Protein AF-A0A7T5RS80-F1 (afdb_monomer_lite)

Structure (mmCIF, N/CA/C/O backbone):
data_AF-A0A7T5RS80-F1
#
_entry.id   AF-A0A7T5RS80-F1
#
loop_
_atom_site.group_PDB
_atom_site.id
_atom_site.type_symbol
_atom_site.label_atom_id
_atom_site.label_alt_id
_atom_site.label_comp_id
_atom_site.label_asym_id
_atom_site.label_entity_id
_atom_site.label_seq_id
_atom_site.pdbx_PDB_ins_code
_atom_site.Cartn_x
_atom_site.Cartn_y
_atom_site.Cartn_z
_atom_site.occupancy
_atom_site.B_iso_or_equiv
_atom_site.auth_seq_id
_atom_site.auth_comp_id
_atom_site.auth_asym_id
_atom_site.auth_atom_id
_atom_site.pdbx_PDB_model_num
ATOM 1 N N . MET A 1 1 ? 8.534 13.489 -14.301 1.00 55.97 1 MET A N 1
ATOM 2 C CA . MET A 1 1 ? 8.257 12.143 -13.742 1.00 55.97 1 MET A CA 1
ATOM 3 C C . MET A 1 1 ? 8.209 12.118 -12.209 1.00 55.97 1 MET A C 1
ATOM 5 O O . MET A 1 1 ? 7.298 11.513 -11.671 1.00 55.97 1 MET A O 1
ATOM 9 N N . LYS A 1 2 ? 9.095 12.814 -11.473 1.00 59.19 2 LYS A N 1
ATOM 10 C CA . LYS A 1 2 ? 8.993 12.908 -9.994 1.00 59.19 2 LYS A CA 1
ATOM 11 C C . LYS A 1 2 ? 7.716 13.607 -9.493 1.00 59.19 2 LYS A C 1
ATOM 13 O O . LYS A 1 2 ? 7.123 13.170 -8.513 1.00 59.19 2 LYS A O 1
ATOM 18 N N . ALA A 1 3 ? 7.264 14.649 -10.198 1.00 66.50 3 ALA A N 1
ATOM 19 C CA . ALA A 1 3 ? 6.057 15.393 -9.829 1.00 66.50 3 ALA A CA 1
ATOM 20 C C . ALA A 1 3 ? 4.774 14.545 -9.914 1.00 66.50 3 ALA A C 1
ATOM 22 O O . ALA A 1 3 ? 3.936 14.627 -9.025 1.00 66.50 3 ALA A O 1
ATOM 23 N N . THR A 1 4 ? 4.637 13.683 -10.930 1.00 76.75 4 THR A N 1
ATOM 24 C CA . THR A 1 4 ? 3.456 12.819 -11.086 1.00 76.75 4 THR A CA 1
ATOM 25 C C . THR A 1 4 ? 3.332 11.817 -9.943 1.00 76.75 4 THR A C 1
ATOM 27 O O . THR A 1 4 ? 2.242 11.664 -9.402 1.00 76.75 4 THR A O 1
ATOM 30 N N . TRP A 1 5 ? 4.441 11.204 -9.509 1.00 79.56 5 TRP A N 1
ATOM 31 C CA . TRP A 1 5 ? 4.438 10.308 -8.347 1.00 79.56 5 TRP A CA 1
ATOM 32 C C . TRP A 1 5 ? 4.002 11.025 -7.062 1.00 79.56 5 TRP A C 1
ATOM 34 O O . TRP A 1 5 ? 3.134 10.524 -6.348 1.00 79.56 5 TRP A O 1
ATOM 44 N N . GLY A 1 6 ? 4.556 12.215 -6.803 1.00 81.94 6 GLY A N 1
ATOM 45 C CA . GLY A 1 6 ? 4.227 13.004 -5.614 1.00 81.94 6 GLY A CA 1
ATOM 46 C C . GLY A 1 6 ? 2.763 13.447 -5.568 1.00 81.94 6 GLY A C 1
ATOM 47 O O . GLY A 1 6 ? 2.147 13.399 -4.508 1.00 81.94 6 GLY A O 1
ATOM 48 N N . VAL A 1 7 ? 2.180 13.809 -6.716 1.00 86.94 7 VAL A N 1
ATOM 49 C CA . VAL A 1 7 ? 0.764 14.203 -6.804 1.00 86.94 7 VAL A CA 1
ATOM 50 C C . VAL A 1 7 ? -0.157 13.041 -6.438 1.00 86.94 7 VAL A C 1
ATOM 52 O O . VAL A 1 7 ? -1.058 13.220 -5.623 1.00 86.94 7 VAL A O 1
ATOM 55 N N . GLY A 1 8 ? 0.070 11.842 -6.980 1.00 85.94 8 GLY A N 1
ATOM 56 C CA . GLY A 1 8 ? -0.782 10.698 -6.645 1.00 85.94 8 GLY A CA 1
ATOM 57 C C . GLY A 1 8 ? -0.625 10.235 -5.193 1.00 85.94 8 GLY A C 1
ATOM 58 O O . GLY A 1 8 ? -1.616 9.866 -4.564 1.00 85.94 8 GLY A O 1
ATOM 59 N N . ALA A 1 9 ? 0.574 10.351 -4.610 1.00 88.00 9 ALA A N 1
ATOM 60 C CA . ALA A 1 9 ? 0.780 10.096 -3.184 1.00 88.00 9 ALA A CA 1
ATOM 61 C C . ALA A 1 9 ? 0.036 11.120 -2.310 1.00 88.00 9 ALA A C 1
ATOM 63 O O . ALA A 1 9 ? -0.641 10.740 -1.357 1.00 88.00 9 ALA A O 1
ATOM 64 N N . ALA A 1 10 ? 0.090 12.406 -2.671 1.00 90.06 10 ALA A N 1
ATOM 65 C CA . ALA A 1 10 ? -0.652 13.453 -1.976 1.00 90.06 10 ALA A CA 1
ATOM 66 C C . ALA A 1 10 ? -2.168 13.216 -2.052 1.00 90.06 10 ALA A C 1
ATOM 68 O O . ALA A 1 10 ? -2.840 13.268 -1.027 1.00 90.06 10 ALA A O 1
ATOM 69 N N . LEU A 1 11 ? -2.707 12.877 -3.228 1.00 90.75 11 LEU A N 1
ATOM 70 C CA . LEU A 1 11 ? -4.129 12.548 -3.387 1.00 90.75 11 LEU A CA 1
ATOM 71 C C . LEU A 1 11 ? -4.538 11.319 -2.566 1.00 90.75 11 LEU A C 1
ATOM 73 O O . LEU A 1 11 ? -5.593 11.334 -1.935 1.00 90.75 11 LEU A O 1
ATOM 77 N N . SER A 1 12 ? -3.680 10.297 -2.512 1.00 91.62 12 SER A N 1
ATOM 78 C CA . SER A 1 12 ? -3.909 9.082 -1.716 1.00 91.62 12 SER A CA 1
ATOM 79 C C . SER A 1 12 ? -4.037 9.364 -0.215 1.00 91.62 12 SER A C 1
ATOM 81 O O . SER A 1 12 ? -4.683 8.600 0.494 1.00 91.62 12 SER A O 1
ATOM 83 N N . ILE A 1 13 ? -3.451 10.464 0.267 1.00 91.81 13 ILE A N 1
ATOM 84 C CA . ILE A 1 13 ? -3.542 10.905 1.665 1.00 91.81 13 ILE A CA 1
ATOM 85 C C . ILE A 1 13 ? -4.707 11.883 1.854 1.00 91.81 13 ILE A C 1
ATOM 87 O O . ILE A 1 13 ? -5.499 11.738 2.782 1.00 91.81 13 ILE A O 1
ATOM 91 N N . LEU A 1 14 ? -4.829 12.878 0.974 1.00 92.81 14 LEU A N 1
ATOM 92 C CA . LEU A 1 14 ? -5.800 13.962 1.119 1.00 92.81 14 LEU A CA 1
ATOM 93 C C . LEU A 1 14 ? -7.247 13.478 0.993 1.00 92.81 14 LEU A C 1
ATOM 95 O O . LEU A 1 14 ? -8.103 13.978 1.718 1.00 92.81 14 LEU A O 1
ATOM 99 N N . ILE A 1 15 ? -7.527 12.505 0.119 1.00 92.19 15 ILE A N 1
ATOM 100 C CA . ILE A 1 15 ? -8.890 11.988 -0.079 1.00 92.19 15 ILE A CA 1
ATOM 101 C C . ILE A 1 15 ? -9.423 11.323 1.206 1.00 92.19 15 ILE A C 1
ATOM 103 O O . ILE A 1 15 ? -10.464 11.762 1.697 1.00 92.19 15 ILE A O 1
ATOM 107 N N . PRO A 1 16 ? -8.736 10.333 1.815 1.00 91.38 16 PRO A N 1
ATOM 108 C CA . PRO A 1 16 ? -9.192 9.749 3.077 1.00 91.38 16 PRO A CA 1
ATOM 109 C C . PRO A 1 16 ? -9.259 10.752 4.229 1.00 91.38 16 PRO A C 1
ATOM 111 O O . PRO A 1 16 ? -10.188 10.697 5.031 1.00 91.38 16 PRO A O 1
ATOM 114 N N . VAL A 1 17 ? -8.305 11.688 4.307 1.00 89.06 17 VAL A N 1
ATOM 115 C CA . VAL A 1 17 ? -8.317 12.737 5.337 1.00 89.06 17 VAL A CA 1
ATOM 116 C C . VAL A 1 17 ? -9.559 13.614 5.195 1.00 89.06 17 VAL A C 1
ATOM 118 O O . VAL A 1 17 ? -10.238 13.862 6.187 1.00 89.06 17 VAL A O 1
ATOM 121 N N . ALA A 1 18 ? -9.908 14.031 3.976 1.00 91.44 18 ALA A N 1
ATOM 122 C CA . ALA A 1 18 ? -11.123 14.800 3.728 1.00 91.44 18 ALA A CA 1
ATOM 123 C C . ALA A 1 18 ? -12.382 14.018 4.137 1.00 91.44 18 ALA A C 1
ATOM 125 O O . ALA A 1 18 ? -13.232 14.564 4.836 1.00 91.44 18 ALA A O 1
ATOM 126 N N . LEU A 1 19 ? -12.483 12.733 3.777 1.00 91.12 19 LEU A N 1
ATOM 127 C CA . LEU A 1 19 ? -13.608 11.878 4.182 1.00 91.12 19 LEU A CA 1
ATOM 128 C C . LEU A 1 19 ? -13.733 11.759 5.708 1.00 91.12 19 LEU A C 1
ATOM 130 O O . LEU A 1 19 ? -14.848 11.778 6.233 1.00 91.12 19 LEU A O 1
ATOM 134 N N . SER A 1 20 ? -12.606 11.694 6.419 1.00 90.50 20 SER A N 1
ATOM 135 C CA . SER A 1 20 ? -12.591 11.689 7.883 1.00 90.50 20 SER A CA 1
ATOM 136 C C . SER A 1 20 ? -13.069 13.018 8.474 1.00 90.50 20 SER A C 1
ATOM 138 O O . SER A 1 20 ? -13.870 13.024 9.407 1.00 90.50 20 SER A O 1
ATOM 140 N N . LEU A 1 21 ? -12.652 14.151 7.897 1.00 91.56 21 LEU A N 1
ATOM 141 C CA . LEU A 1 21 ? -13.084 15.486 8.332 1.00 91.56 21 LEU A CA 1
ATOM 142 C C . LEU A 1 21 ? -14.590 15.712 8.142 1.00 91.56 21 LEU A C 1
ATOM 144 O O . LEU A 1 21 ? -15.213 16.377 8.965 1.00 91.56 21 LEU A O 1
ATOM 148 N N . PHE A 1 22 ? -15.185 15.128 7.100 1.00 93.62 22 PHE A N 1
ATOM 149 C CA . PHE A 1 22 ? -16.635 15.146 6.881 1.00 93.62 22 PHE A CA 1
ATOM 150 C C . PHE A 1 22 ? -17.400 14.102 7.708 1.00 93.62 22 PHE A C 1
ATOM 152 O O . PHE A 1 22 ? -18.605 13.954 7.521 1.00 93.62 22 PHE A O 1
ATOM 159 N N . GLN A 1 23 ? -16.722 13.370 8.598 1.00 87.50 23 GLN A N 1
ATOM 160 C CA . GLN A 1 23 ? -17.291 12.275 9.392 1.00 87.50 23 GLN A CA 1
ATOM 161 C C . GLN A 1 23 ? -17.977 11.184 8.553 1.00 87.50 23 GLN A C 1
ATOM 163 O O . GLN A 1 23 ? -18.839 10.460 9.039 1.00 87.50 23 GLN A O 1
ATOM 168 N N . VAL A 1 24 ? -17.570 11.040 7.288 1.00 91.44 24 VAL A N 1
ATOM 169 C CA . VAL A 1 24 ? -18.014 9.942 6.418 1.00 91.44 24 VAL A CA 1
ATOM 170 C C . VAL A 1 24 ? -17.314 8.643 6.817 1.00 91.44 24 VAL A C 1
ATOM 172 O O . VAL A 1 24 ? 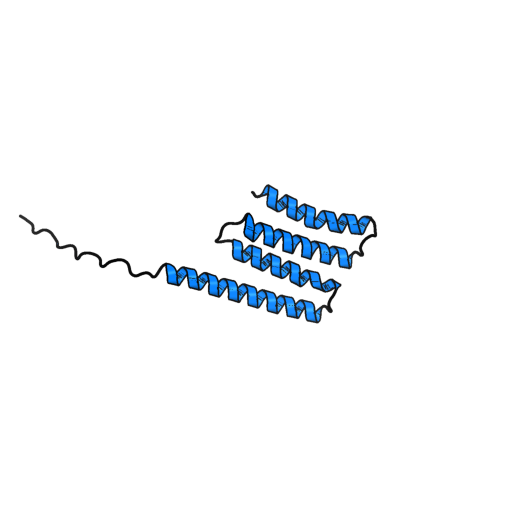-17.863 7.560 6.628 1.00 91.44 24 VAL A O 1
ATOM 175 N N . LEU A 1 25 ? -16.093 8.750 7.351 1.00 87.88 25 LEU A N 1
ATOM 176 C CA . LEU A 1 25 ? -15.242 7.610 7.654 1.00 87.88 25 LEU A CA 1
ATOM 177 C C . LEU A 1 25 ? -14.523 7.779 8.996 1.00 87.88 25 LEU A C 1
ATOM 179 O O . LEU A 1 25 ? -13.918 8.819 9.268 1.00 87.88 25 LEU A O 1
ATOM 183 N N . ASP A 1 26 ? -14.534 6.725 9.812 1.00 90.44 26 ASP A N 1
ATOM 184 C CA . ASP A 1 26 ? -13.802 6.714 11.078 1.00 90.44 26 ASP A CA 1
ATOM 185 C C . ASP A 1 26 ? -12.287 6.876 10.861 1.00 90.44 26 ASP A C 1
ATOM 187 O O . ASP A 1 26 ? -11.755 6.475 9.814 1.00 90.44 26 ASP A O 1
ATOM 191 N N . PRO A 1 27 ? -11.542 7.381 11.863 1.00 86.56 27 PRO A N 1
ATOM 192 C CA . PRO A 1 27 ? -10.095 7.558 11.757 1.00 86.56 27 PRO A CA 1
ATOM 193 C C . PRO A 1 27 ? -9.353 6.265 11.391 1.00 86.56 27 PRO A C 1
ATOM 195 O O . PRO A 1 27 ? -8.477 6.273 10.531 1.00 86.56 27 PRO A O 1
ATOM 198 N N . VAL A 1 28 ? -9.742 5.131 11.985 1.00 88.50 28 VAL A N 1
ATOM 199 C CA . VAL A 1 28 ? -9.120 3.815 11.739 1.00 88.50 28 VAL A CA 1
ATOM 200 C C . VAL A 1 28 ? -9.269 3.388 10.276 1.00 88.50 28 VAL A C 1
ATOM 202 O O . VAL A 1 28 ? -8.286 3.037 9.620 1.00 88.50 28 VAL A O 1
ATOM 205 N N . HIS A 1 29 ? -10.486 3.480 9.741 1.00 89.69 29 HIS A N 1
ATOM 206 C CA . HIS A 1 29 ? -10.784 3.169 8.344 1.00 89.69 29 HIS A CA 1
ATOM 207 C C . HIS A 1 29 ? -10.115 4.159 7.383 1.00 89.69 29 HIS A C 1
ATOM 209 O O . HIS A 1 29 ? -9.701 3.774 6.293 1.00 89.69 29 HIS A O 1
ATOM 215 N N . SER A 1 30 ? -9.926 5.410 7.806 1.00 90.25 30 SER A N 1
ATOM 216 C CA . SER A 1 30 ? -9.191 6.416 7.036 1.00 90.25 30 SER A CA 1
ATOM 217 C C . SER A 1 30 ? -7.712 6.059 6.909 1.00 90.25 30 SER A C 1
ATOM 219 O O . SER A 1 30 ? -7.181 6.088 5.803 1.00 90.25 30 SER A O 1
ATOM 221 N N . PHE A 1 31 ? -7.049 5.631 7.989 1.00 89.94 31 PHE A N 1
ATOM 222 C CA . PHE A 1 31 ? -5.664 5.142 7.921 1.00 89.94 31 PHE A CA 1
ATOM 223 C C . PHE A 1 31 ? -5.521 3.907 7.025 1.00 89.94 31 PHE A C 1
ATOM 225 O O . PHE A 1 31 ? -4.584 3.828 6.229 1.00 89.94 31 PHE A O 1
ATOM 232 N N . SER A 1 32 ? -6.464 2.968 7.115 1.00 92.38 32 SER A N 1
ATOM 233 C CA . SER A 1 32 ? -6.538 1.824 6.200 1.00 92.38 32 SER A CA 1
ATOM 234 C C . SER A 1 32 ? -6.662 2.282 4.745 1.00 92.38 32 SER A C 1
ATOM 236 O O . SER A 1 32 ? -5.863 1.876 3.901 1.00 92.38 32 SER A O 1
ATOM 238 N N . LEU A 1 33 ? -7.578 3.206 4.453 1.00 90.81 33 LEU A N 1
ATOM 239 C CA . LEU A 1 33 ? -7.788 3.715 3.103 1.00 90.81 33 LEU A CA 1
ATOM 240 C C . LEU A 1 33 ? -6.560 4.466 2.559 1.00 90.81 33 LEU A C 1
ATOM 242 O O . LEU A 1 33 ? -6.233 4.305 1.386 1.00 90.81 33 LEU A O 1
ATOM 246 N N . ILE A 1 34 ? -5.836 5.219 3.397 1.00 93.38 34 ILE A N 1
ATOM 247 C CA . ILE A 1 34 ? -4.564 5.865 3.022 1.00 93.38 34 ILE A CA 1
ATOM 248 C C . ILE A 1 34 ? -3.544 4.817 2.579 1.00 93.38 34 ILE A C 1
ATOM 250 O O . ILE A 1 34 ? -2.939 4.958 1.517 1.00 93.38 34 ILE A O 1
ATOM 254 N N . LEU A 1 35 ? -3.358 3.759 3.372 1.00 92.69 35 LEU A N 1
ATOM 255 C CA . LEU A 1 35 ? -2.414 2.684 3.059 1.00 92.69 35 LEU A CA 1
ATOM 256 C C . LEU A 1 35 ? -2.804 1.942 1.781 1.00 92.69 35 LEU A C 1
ATOM 258 O O . LEU A 1 35 ? -1.938 1.655 0.956 1.00 92.69 35 LEU A O 1
ATOM 262 N N . LEU A 1 36 ? -4.098 1.687 1.588 1.00 92.50 36 LEU A N 1
ATOM 263 C CA . LEU A 1 36 ? -4.613 1.049 0.383 1.00 92.50 36 LEU A CA 1
ATOM 264 C C . LEU A 1 36 ? -4.345 1.913 -0.855 1.00 92.50 36 LEU A C 1
ATOM 266 O O . LEU A 1 36 ? -3.762 1.429 -1.822 1.00 92.50 36 LEU A O 1
ATOM 270 N N . LEU A 1 37 ? -4.729 3.192 -0.823 1.00 93.69 37 LEU A N 1
ATOM 271 C CA . LEU A 1 37 ? -4.553 4.108 -1.951 1.00 93.69 37 LEU A CA 1
ATOM 272 C C . LEU A 1 37 ? -3.074 4.357 -2.256 1.00 93.69 37 LEU A C 1
ATOM 274 O O . LEU A 1 37 ? -2.687 4.326 -3.422 1.00 93.69 37 LEU A O 1
ATOM 278 N N . LEU A 1 38 ? -2.229 4.512 -1.231 1.00 92.56 38 LEU A N 1
ATOM 279 C CA . LEU A 1 38 ? -0.778 4.588 -1.408 1.00 92.56 38 LEU A CA 1
ATOM 280 C C . LEU A 1 38 ? -0.222 3.300 -2.017 1.00 92.56 38 LEU A C 1
ATOM 282 O O . LEU A 1 38 ? 0.621 3.371 -2.912 1.00 92.56 38 LEU A O 1
ATOM 286 N N . GLY A 1 39 ? -0.694 2.135 -1.575 1.00 90.88 39 GLY A N 1
ATOM 287 C CA . GLY A 1 39 ? -0.315 0.842 -2.137 1.00 90.88 39 GLY A CA 1
ATOM 288 C C . GLY A 1 39 ? -0.674 0.730 -3.616 1.00 90.88 39 GLY A C 1
ATOM 289 O O . GLY A 1 39 ? 0.199 0.453 -4.440 1.00 90.88 39 GLY A O 1
ATOM 290 N N . LEU A 1 40 ? -1.921 1.044 -3.978 1.00 92.81 40 LEU A N 1
ATOM 291 C CA . LEU A 1 40 ? -2.379 1.073 -5.370 1.00 92.81 40 LEU A CA 1
ATOM 292 C C . LEU A 1 40 ? -1.610 2.090 -6.215 1.00 92.81 40 LEU A C 1
ATOM 294 O O . LEU A 1 40 ? -1.201 1.776 -7.330 1.00 92.81 40 LEU A O 1
ATOM 298 N N . TRP A 1 41 ? -1.379 3.297 -5.703 1.00 93.50 41 TRP A N 1
ATOM 299 C CA . TRP A 1 41 ? -0.616 4.301 -6.434 1.00 93.50 41 TRP A CA 1
ATOM 300 C C . TRP A 1 41 ? 0.831 3.857 -6.656 1.00 93.50 41 TRP A C 1
ATOM 302 O O . TRP A 1 41 ? 1.368 4.020 -7.750 1.00 93.50 41 TRP A O 1
ATOM 312 N N . THR A 1 42 ? 1.449 3.232 -5.653 1.00 90.06 42 THR A N 1
ATOM 313 C CA . THR A 1 42 ? 2.805 2.678 -5.758 1.00 90.06 42 THR A CA 1
ATOM 314 C C . THR A 1 42 ? 2.858 1.541 -6.780 1.00 90.06 42 THR A C 1
ATOM 316 O O . THR A 1 42 ? 3.796 1.494 -7.573 1.00 90.06 42 THR A O 1
ATOM 319 N N . LEU A 1 43 ? 1.833 0.681 -6.835 1.00 90.00 43 LEU A N 1
ATOM 320 C CA . LEU A 1 43 ? 1.687 -0.346 -7.871 1.00 90.00 43 LEU A CA 1
ATOM 321 C C . LEU A 1 43 ? 1.623 0.269 -9.271 1.00 90.00 43 LEU A C 1
ATOM 323 O O . LEU A 1 43 ? 2.406 -0.099 -10.146 1.00 90.00 43 LEU A O 1
ATOM 327 N N . VAL A 1 44 ? 0.715 1.225 -9.482 1.00 89.06 44 VAL A N 1
ATOM 328 C CA . VAL A 1 44 ? 0.541 1.895 -10.778 1.00 89.06 44 VAL A CA 1
ATOM 329 C C . VAL A 1 44 ? 1.821 2.622 -11.178 1.00 89.06 44 VAL A C 1
ATOM 331 O O . VAL A 1 44 ? 2.261 2.503 -12.318 1.00 89.06 44 VAL A O 1
ATOM 334 N N . ALA A 1 45 ? 2.470 3.319 -10.247 1.00 86.38 45 ALA A N 1
ATOM 335 C CA . ALA A 1 45 ? 3.729 3.998 -10.511 1.00 86.38 45 ALA A CA 1
ATOM 336 C C . ALA A 1 45 ? 4.863 3.020 -10.844 1.00 86.38 45 ALA A C 1
ATOM 338 O O . ALA A 1 45 ? 5.594 3.248 -11.805 1.00 86.38 45 ALA A O 1
ATOM 339 N N . GLY A 1 46 ? 4.989 1.922 -10.096 1.00 84.94 46 GLY A N 1
ATOM 340 C CA . GLY A 1 46 ? 5.974 0.876 -10.359 1.00 84.94 46 GLY A CA 1
ATOM 341 C C . GLY A 1 46 ? 5.785 0.243 -11.737 1.00 84.94 46 GLY A C 1
ATOM 342 O O . GLY A 1 46 ? 6.752 0.036 -12.463 1.00 84.94 46 GLY A O 1
ATOM 343 N N . LEU A 1 47 ? 4.537 -0.009 -12.137 1.00 85.38 47 LEU A N 1
ATOM 344 C CA . LEU A 1 47 ? 4.224 -0.607 -13.432 1.00 85.38 47 LEU A CA 1
ATOM 345 C C . LEU A 1 47 ? 4.349 0.382 -14.595 1.00 85.38 47 LEU A C 1
ATOM 347 O O . LEU A 1 47 ? 4.859 0.006 -15.643 1.00 85.38 47 LEU A O 1
ATOM 351 N N . VAL A 1 48 ? 3.884 1.619 -14.457 1.00 85.31 48 VAL A N 1
ATOM 352 C CA . VAL A 1 48 ? 3.710 2.527 -15.606 1.00 85.31 48 VAL A CA 1
ATOM 353 C C . VAL A 1 48 ? 4.837 3.551 -15.726 1.00 85.31 48 VAL A C 1
ATOM 355 O O . VAL A 1 48 ? 5.153 3.979 -16.832 1.00 85.31 48 VAL A O 1
ATOM 358 N N . ILE A 1 49 ? 5.432 3.969 -14.607 1.00 81.94 49 ILE A N 1
ATOM 359 C CA . ILE A 1 49 ? 6.327 5.135 -14.554 1.00 81.94 49 ILE A CA 1
ATOM 360 C C . ILE A 1 49 ? 7.786 4.723 -14.333 1.00 81.94 49 ILE A C 1
ATOM 362 O O . ILE A 1 49 ? 8.684 5.379 -14.858 1.00 81.94 49 ILE A O 1
ATOM 366 N N . MET A 1 50 ? 8.032 3.681 -13.537 1.00 80.00 50 MET A N 1
ATOM 367 C CA . MET A 1 50 ? 9.384 3.297 -13.125 1.00 80.00 50 MET A CA 1
ATOM 368 C C . MET A 1 50 ? 10.093 2.407 -14.151 1.00 80.00 50 MET A C 1
ATOM 370 O O . MET A 1 50 ? 9.468 1.641 -14.888 1.00 80.00 50 MET A O 1
ATOM 374 N N . ASN A 1 51 ? 11.424 2.500 -14.162 1.00 79.12 51 ASN A N 1
ATOM 375 C CA . ASN A 1 51 ? 12.287 1.663 -14.991 1.00 79.12 51 ASN A CA 1
ATOM 376 C C . ASN A 1 51 ? 12.203 0.189 -14.571 1.00 79.12 51 ASN A C 1
ATOM 378 O O . ASN A 1 51 ? 11.878 -0.132 -13.427 1.00 79.12 51 ASN A O 1
ATOM 382 N N . ALA A 1 52 ? 12.541 -0.715 -15.494 1.00 75.75 52 ALA A N 1
ATOM 383 C CA . ALA A 1 52 ? 12.455 -2.159 -15.274 1.00 75.75 52 ALA A CA 1
ATOM 384 C C . ALA A 1 52 ? 13.277 -2.652 -14.066 1.00 75.75 52 ALA A C 1
ATOM 386 O O . ALA A 1 52 ? 12.872 -3.615 -13.421 1.00 75.75 52 ALA A O 1
ATOM 387 N N . GLU A 1 53 ? 14.383 -1.974 -13.744 1.00 76.62 53 GLU A N 1
ATOM 388 C CA . GLU A 1 53 ? 15.254 -2.305 -12.608 1.00 76.62 53 GLU A CA 1
ATOM 389 C C . GLU A 1 53 ? 14.568 -2.065 -11.253 1.00 76.62 53 GLU A C 1
ATOM 391 O O . GLU A 1 53 ? 14.660 -2.903 -10.358 1.00 76.62 53 GLU A O 1
ATOM 396 N N . ASP A 1 54 ? 13.795 -0.981 -11.127 1.00 79.25 54 ASP A N 1
ATOM 397 C CA . ASP A 1 54 ? 13.127 -0.606 -9.874 1.00 79.25 54 ASP A CA 1
ATOM 398 C C . ASP A 1 54 ? 11.670 -1.092 -9.799 1.00 79.25 54 ASP A C 1
ATOM 400 O O . ASP A 1 54 ? 11.064 -1.128 -8.723 1.00 79.25 54 ASP A O 1
ATOM 404 N N . ARG A 1 55 ? 11.079 -1.476 -10.938 1.00 82.44 55 ARG A N 1
ATOM 405 C CA . ARG A 1 55 ? 9.669 -1.878 -11.059 1.00 82.44 55 ARG A CA 1
ATOM 406 C C . ARG A 1 55 ? 9.281 -2.926 -10.020 1.00 82.44 55 ARG A C 1
AT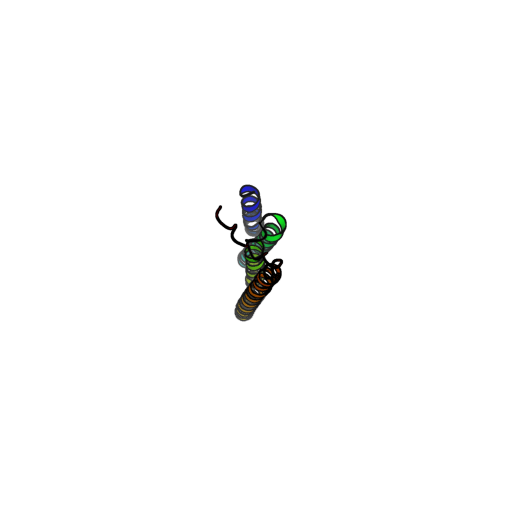OM 408 O O . ARG A 1 55 ? 8.264 -2.754 -9.354 1.00 82.44 55 ARG A O 1
ATOM 415 N N . ASN A 1 56 ? 10.074 -3.984 -9.850 1.00 83.88 56 ASN A N 1
ATOM 416 C CA . ASN A 1 56 ? 9.720 -5.060 -8.920 1.00 83.88 56 ASN A CA 1
ATOM 417 C C . ASN A 1 56 ? 9.736 -4.606 -7.456 1.00 83.88 56 ASN A C 1
ATOM 419 O O . ASN A 1 56 ? 8.909 -5.062 -6.667 1.00 83.88 56 ASN A O 1
ATOM 423 N N . TYR A 1 57 ? 10.630 -3.681 -7.097 1.00 84.50 57 TYR A N 1
ATOM 424 C CA . TYR A 1 57 ? 10.668 -3.102 -5.757 1.00 84.50 57 TYR A CA 1
ATOM 425 C C . TYR A 1 57 ? 9.396 -2.296 -5.472 1.00 84.50 57 TYR A C 1
ATOM 427 O O . TYR A 1 57 ? 8.714 -2.553 -4.481 1.00 84.50 57 TYR A O 1
ATOM 435 N N . TYR A 1 58 ? 9.026 -1.375 -6.368 1.00 86.31 58 TYR A N 1
ATOM 436 C CA . TYR A 1 58 ? 7.820 -0.557 -6.202 1.00 86.31 58 TYR A CA 1
ATOM 437 C C . TYR A 1 58 ? 6.538 -1.391 -6.253 1.00 86.31 58 TYR A C 1
ATOM 439 O O . TYR A 1 58 ? 5.627 -1.169 -5.456 1.00 86.31 58 TYR A O 1
ATOM 447 N N . VAL A 1 59 ? 6.475 -2.387 -7.140 1.00 87.06 59 VAL A N 1
ATOM 448 C CA . VAL A 1 59 ? 5.339 -3.311 -7.206 1.00 87.06 59 VAL A CA 1
ATOM 449 C C . VAL A 1 59 ? 5.225 -4.108 -5.908 1.00 87.06 59 VAL A C 1
ATOM 451 O O . VAL A 1 59 ? 4.159 -4.137 -5.298 1.00 87.06 59 VAL A O 1
ATOM 454 N N . GLY A 1 60 ? 6.324 -4.694 -5.433 1.00 86.88 60 GLY A N 1
ATOM 455 C CA . GLY A 1 60 ? 6.338 -5.433 -4.174 1.00 86.88 60 GLY A CA 1
ATOM 456 C C . GLY A 1 60 ? 5.931 -4.567 -2.982 1.00 86.88 60 GLY A C 1
ATOM 457 O O . GLY A 1 60 ? 5.098 -4.975 -2.176 1.00 86.88 60 GLY A O 1
ATOM 458 N N . TRP A 1 61 ? 6.444 -3.338 -2.907 1.00 87.88 61 TRP A N 1
ATOM 459 C CA . TRP A 1 61 ? 6.085 -2.394 -1.852 1.00 87.88 61 TRP A CA 1
ATOM 460 C C . TRP A 1 61 ? 4.604 -2.003 -1.890 1.00 87.88 61 TRP A C 1
ATOM 462 O O . TRP A 1 61 ? 3.945 -1.970 -0.852 1.00 87.88 61 TRP A O 1
ATOM 472 N N . GLY A 1 62 ? 4.049 -1.776 -3.082 1.00 89.88 62 GLY A N 1
ATOM 473 C CA . GLY A 1 62 ? 2.628 -1.485 -3.250 1.00 89.88 62 GLY A CA 1
ATOM 474 C C . GLY A 1 62 ? 1.720 -2.625 -2.774 1.00 89.88 62 GLY A C 1
ATOM 475 O O . GLY A 1 62 ? 0.716 -2.365 -2.110 1.00 89.88 62 GLY A O 1
ATOM 476 N N . ILE A 1 63 ? 2.108 -3.885 -3.022 1.00 89.88 63 ILE A N 1
ATOM 477 C CA . ILE A 1 63 ? 1.405 -5.071 -2.495 1.00 89.88 63 ILE A CA 1
ATOM 478 C C . ILE A 1 63 ? 1.451 -5.082 -0.967 1.00 89.88 63 ILE A C 1
ATOM 480 O O . ILE A 1 63 ? 0.418 -5.270 -0.328 1.00 89.88 63 ILE A O 1
ATOM 484 N N . VAL A 1 64 ? 2.625 -4.856 -0.374 1.00 90.00 64 VAL A N 1
ATOM 485 C CA . VAL A 1 64 ? 2.784 -4.839 1.087 1.00 90.00 64 VAL A CA 1
ATOM 486 C C . VAL A 1 64 ? 1.881 -3.779 1.718 1.00 90.00 64 VAL A C 1
ATOM 488 O O . VAL A 1 64 ? 1.142 -4.096 2.645 1.00 90.00 64 VAL A O 1
ATOM 491 N N . LEU A 1 65 ? 1.863 -2.554 1.187 1.00 91.31 65 LEU A N 1
ATOM 492 C CA . LEU A 1 65 ? 0.986 -1.487 1.682 1.00 91.31 65 LEU A CA 1
ATOM 493 C C . LEU A 1 65 ? -0.505 -1.849 1.572 1.00 91.31 65 LEU A C 1
ATOM 495 O O . LEU A 1 65 ? -1.259 -1.637 2.524 1.00 91.31 65 LEU A O 1
ATOM 499 N N . ALA A 1 66 ? -0.923 -2.448 0.454 1.00 89.94 66 ALA A N 1
ATOM 500 C CA . ALA A 1 66 ? -2.297 -2.908 0.272 1.00 89.94 66 ALA A CA 1
ATOM 501 C C . ALA A 1 66 ? -2.669 -4.016 1.273 1.00 89.94 66 ALA A C 1
ATOM 503 O O . ALA A 1 66 ? -3.763 -3.998 1.829 1.00 89.94 66 ALA A O 1
ATOM 504 N N . VAL A 1 67 ? -1.760 -4.943 1.571 1.00 89.94 67 VAL A N 1
ATOM 505 C CA . VAL A 1 67 ? -1.992 -5.991 2.576 1.00 89.94 67 VAL A CA 1
ATOM 506 C C . VAL A 1 67 ? -2.056 -5.410 3.987 1.00 89.94 67 VAL A C 1
ATOM 508 O O . VAL A 1 67 ? -2.958 -5.768 4.742 1.00 89.94 67 VAL A O 1
ATOM 511 N N . ILE A 1 68 ? -1.157 -4.483 4.340 1.00 90.19 68 ILE A N 1
ATOM 512 C CA . ILE A 1 68 ? -1.189 -3.805 5.645 1.00 90.19 68 ILE A CA 1
ATOM 513 C C . ILE A 1 68 ? -2.534 -3.108 5.830 1.00 90.19 68 ILE A C 1
ATOM 515 O O . ILE A 1 68 ? -3.084 -3.174 6.923 1.00 90.19 68 ILE A O 1
ATOM 519 N N . SER A 1 69 ? -3.102 -2.506 4.777 1.00 91.88 69 SER A N 1
ATOM 520 C CA . SER A 1 69 ? -4.385 -1.796 4.856 1.00 91.88 69 SER A CA 1
ATOM 521 C C . SER A 1 69 ? -5.538 -2.643 5.410 1.00 91.88 69 SER A C 1
ATOM 523 O O . SER A 1 69 ? -6.480 -2.097 5.981 1.00 91.88 69 SER A O 1
ATOM 525 N N . LEU A 1 70 ? -5.448 -3.973 5.328 1.00 89.69 70 LEU A N 1
ATOM 526 C CA . LEU A 1 70 ? -6.468 -4.890 5.828 1.00 89.69 70 LEU A CA 1
ATOM 527 C C . LEU A 1 70 ? -6.590 -4.914 7.359 1.00 89.69 70 LEU A C 1
ATOM 529 O O . LEU A 1 70 ? -7.555 -5.481 7.866 1.00 89.69 70 LEU A O 1
ATOM 533 N N . PHE A 1 71 ? -5.680 -4.265 8.095 1.00 90.00 71 PHE A N 1
ATOM 534 C CA . PHE A 1 71 ? -5.698 -4.211 9.563 1.00 90.00 71 PHE A CA 1
ATOM 535 C C . PHE A 1 71 ? -7.008 -3.675 10.160 1.00 90.00 71 PHE A C 1
ATOM 537 O O . PHE A 1 71 ? -7.333 -3.997 11.298 1.00 90.00 71 PHE A O 1
ATOM 544 N N . ALA A 1 72 ? -7.745 -2.842 9.417 1.00 87.25 72 ALA A N 1
ATOM 545 C CA . ALA A 1 72 ? -9.033 -2.311 9.864 1.00 87.25 72 ALA A CA 1
ATOM 546 C C . ALA A 1 72 ? -10.184 -3.324 9.721 1.00 87.25 72 ALA A C 1
ATOM 548 O O . ALA A 1 72 ? -11.219 -3.159 10.357 1.00 87.25 72 ALA A O 1
ATOM 549 N N . TYR A 1 73 ? -10.006 -4.371 8.908 1.00 88.06 73 TYR A N 1
ATOM 550 C CA . TYR A 1 73 ? -11.041 -5.358 8.581 1.00 88.06 73 TYR A CA 1
ATOM 551 C C . TYR A 1 73 ? -10.747 -6.749 9.150 1.00 88.06 73 TYR A C 1
ATOM 553 O O . TYR A 1 73 ? -11.666 -7.540 9.356 1.00 88.06 73 TYR A O 1
ATOM 561 N N . LEU A 1 74 ? -9.474 -7.066 9.397 1.00 87.00 74 LEU A N 1
ATOM 562 C CA . LEU A 1 74 ? -9.038 -8.331 9.978 1.00 87.00 74 LEU A CA 1
ATOM 563 C C . LEU A 1 74 ? -8.404 -8.124 11.355 1.00 87.00 74 LEU A C 1
ATOM 565 O O . LEU A 1 74 ? -7.790 -7.088 11.611 1.00 87.00 74 LEU A O 1
ATOM 569 N N . PRO A 1 75 ? -8.447 -9.144 12.231 1.00 87.19 75 PRO A N 1
ATOM 570 C CA . PRO A 1 75 ? -7.645 -9.130 13.443 1.00 87.19 75 PRO A CA 1
ATOM 571 C C . PRO A 1 75 ? -6.160 -8.915 13.118 1.00 87.19 75 PRO A C 1
ATOM 573 O O . PRO A 1 75 ? -5.628 -9.455 12.141 1.00 87.19 75 PRO A O 1
ATOM 576 N N . LEU A 1 76 ? -5.475 -8.145 13.965 1.00 79.81 76 LEU A N 1
ATOM 577 C CA . LEU A 1 76 ? -4.077 -7.758 13.753 1.00 79.81 76 LEU A CA 1
ATOM 578 C C . LEU A 1 76 ? -3.153 -8.966 13.548 1.00 79.81 76 LEU A C 1
ATOM 580 O O . LEU A 1 76 ? -2.267 -8.914 12.702 1.00 79.81 76 LEU A O 1
ATOM 584 N N . SER A 1 77 ? -3.397 -10.073 14.254 1.00 84.06 77 SER A N 1
ATOM 585 C CA . SER A 1 77 ? -2.642 -11.323 14.100 1.00 84.06 77 SER A CA 1
ATOM 586 C C . SER A 1 77 ? -2.681 -11.873 12.670 1.00 84.06 77 SER A C 1
ATOM 588 O O . SER A 1 77 ? -1.639 -12.247 12.132 1.00 84.06 77 SER A O 1
ATOM 590 N N . TYR A 1 78 ? -3.851 -11.865 12.024 1.00 83.19 78 TYR A N 1
ATOM 591 C CA . TYR A 1 78 ? -3.986 -12.279 10.625 1.00 83.19 78 TYR A CA 1
ATOM 592 C C . TYR A 1 78 ? -3.310 -11.292 9.680 1.00 83.19 78 TYR A C 1
ATOM 594 O O . TYR A 1 78 ? -2.656 -11.711 8.730 1.00 83.19 78 TYR A O 1
ATOM 602 N N . THR A 1 79 ? -3.408 -9.992 9.964 1.00 82.94 79 THR A N 1
ATOM 603 C CA . THR A 1 79 ? -2.749 -8.957 9.155 1.00 82.94 79 THR A CA 1
ATOM 604 C C . THR A 1 79 ? -1.230 -9.123 9.181 1.00 82.94 79 THR A C 1
ATOM 606 O O . THR A 1 79 ? -0.603 -9.146 8.126 1.00 82.94 79 THR A O 1
ATOM 609 N N . PHE A 1 80 ? -0.628 -9.333 10.357 1.00 79.94 80 PHE A N 1
ATOM 610 C CA . PHE A 1 80 ? 0.804 -9.625 10.469 1.00 79.94 80 PHE A CA 1
ATOM 611 C C . PHE A 1 80 ? 1.195 -10.899 9.716 1.00 79.94 80 PHE A C 1
ATOM 613 O O . PHE A 1 80 ? 2.197 -10.895 9.000 1.00 79.94 80 PHE A O 1
ATOM 620 N N . GLY A 1 81 ? 0.386 -11.958 9.808 1.00 83.25 81 GLY A N 1
ATOM 621 C CA . GLY A 1 81 ? 0.589 -13.176 9.022 1.00 83.25 81 GLY A CA 1
ATOM 622 C C . GLY A 1 81 ? 0.592 -12.906 7.515 1.00 83.25 81 GLY A C 1
ATOM 623 O O . GLY A 1 81 ? 1.510 -13.329 6.814 1.00 83.25 81 GLY A O 1
ATOM 624 N N . LEU A 1 82 ? -0.382 -12.140 7.017 1.00 85.56 82 LEU A N 1
ATOM 625 C CA . LEU A 1 82 ? -0.470 -11.770 5.603 1.00 85.56 82 LEU A CA 1
ATOM 626 C C . LEU A 1 82 ? 0.704 -10.897 5.152 1.00 85.56 82 LEU A C 1
ATOM 628 O O . LEU A 1 82 ? 1.199 -11.094 4.046 1.00 85.56 82 LEU A O 1
ATOM 632 N N . ILE A 1 83 ? 1.184 -9.977 5.992 1.00 85.38 83 ILE A N 1
ATOM 633 C CA . ILE A 1 83 ? 2.375 -9.168 5.696 1.00 85.38 83 ILE A CA 1
ATOM 634 C C . ILE A 1 83 ? 3.587 -10.078 5.500 1.00 85.38 83 ILE A C 1
ATOM 636 O O . ILE A 1 83 ? 4.283 -9.952 4.496 1.00 85.38 83 ILE A O 1
ATOM 640 N N . VAL A 1 84 ? 3.822 -11.020 6.419 1.00 86.69 84 VAL A N 1
ATOM 641 C CA . VAL A 1 84 ? 4.940 -11.972 6.315 1.00 86.69 84 VAL A CA 1
ATOM 642 C C . VAL A 1 84 ? 4.834 -12.789 5.027 1.00 86.69 84 VAL A C 1
ATOM 644 O O . VAL A 1 84 ? 5.811 -12.883 4.284 1.00 86.69 84 VAL A O 1
ATOM 647 N N . VAL A 1 85 ? 3.648 -13.318 4.712 1.00 88.19 85 VAL A N 1
ATOM 648 C CA . VAL A 1 85 ? 3.404 -14.060 3.464 1.00 88.19 85 VAL A CA 1
ATOM 649 C C . VAL A 1 85 ? 3.665 -13.181 2.238 1.00 88.19 85 VAL A C 1
ATOM 651 O O . VAL A 1 85 ? 4.358 -13.612 1.319 1.00 88.19 85 VAL A O 1
ATOM 654 N N . ALA A 1 86 ? 3.177 -11.940 2.226 1.00 84.44 86 ALA A N 1
ATOM 655 C CA . ALA A 1 86 ? 3.384 -11.004 1.125 1.00 84.44 86 ALA A CA 1
ATOM 656 C C . ALA A 1 86 ? 4.871 -10.686 0.917 1.00 84.44 86 ALA A C 1
ATOM 658 O O . ALA A 1 86 ? 5.348 -10.726 -0.216 1.00 84.44 86 ALA A O 1
ATOM 659 N N . VAL A 1 87 ? 5.627 -10.442 1.993 1.00 84.25 87 VAL A N 1
ATOM 660 C CA 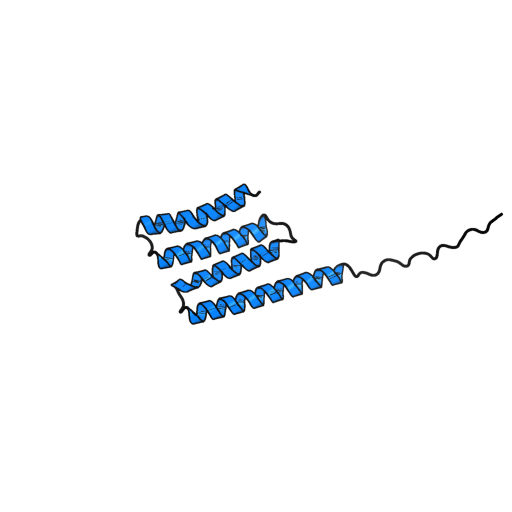. VAL A 1 87 ? 7.079 -10.219 1.920 1.00 84.25 87 VAL A CA 1
ATOM 661 C C . VAL A 1 87 ? 7.792 -11.442 1.346 1.00 84.25 87 VAL A C 1
ATOM 663 O O . VAL A 1 87 ? 8.620 -11.289 0.450 1.00 84.25 87 VAL A O 1
ATOM 666 N N . ILE A 1 88 ? 7.449 -12.653 1.795 1.00 86.69 88 ILE A N 1
ATOM 667 C CA . ILE A 1 88 ? 8.027 -13.895 1.258 1.00 86.69 88 ILE A CA 1
ATOM 668 C C . ILE A 1 88 ? 7.745 -14.018 -0.244 1.00 86.69 88 ILE A C 1
ATOM 670 O O . ILE A 1 88 ? 8.664 -14.283 -1.016 1.00 86.69 88 ILE A O 1
ATOM 674 N N . VAL A 1 89 ? 6.504 -13.784 -0.679 1.00 84.44 89 VAL A N 1
ATOM 675 C CA . VAL A 1 89 ? 6.124 -13.840 -2.100 1.00 84.44 89 VAL A CA 1
ATOM 676 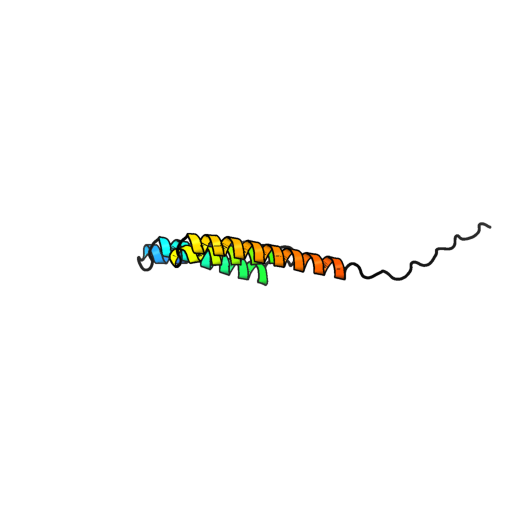C C . VAL A 1 89 ? 6.904 -12.814 -2.924 1.00 84.44 89 VAL A C 1
ATOM 678 O O . VAL A 1 89 ? 7.430 -13.160 -3.981 1.00 84.44 89 VAL A O 1
ATOM 681 N N . VAL A 1 90 ? 7.047 -11.579 -2.436 1.00 81.38 90 VAL A N 1
ATOM 682 C CA . VAL A 1 90 ? 7.835 -10.533 -3.108 1.00 81.38 90 VAL A CA 1
ATOM 683 C C . VAL A 1 90 ? 9.307 -10.934 -3.224 1.00 81.38 90 VAL A C 1
ATOM 685 O O . VAL A 1 90 ? 9.898 -10.780 -4.294 1.00 81.38 90 VAL A O 1
ATOM 688 N N . ILE A 1 91 ? 9.899 -11.493 -2.164 1.00 83.44 91 ILE A N 1
ATOM 689 C CA . ILE A 1 91 ? 11.278 -12.002 -2.192 1.00 83.44 91 ILE A CA 1
ATOM 690 C C . ILE A 1 91 ? 11.413 -13.110 -3.237 1.00 83.44 91 ILE A C 1
ATOM 692 O O . ILE A 1 91 ? 12.326 -13.054 -4.058 1.00 83.44 91 ILE A O 1
ATOM 696 N N . LEU A 1 92 ? 10.502 -14.087 -3.247 1.00 83.69 92 LEU A N 1
ATOM 697 C CA . LEU A 1 92 ? 10.521 -15.178 -4.219 1.00 83.69 92 LEU A CA 1
ATOM 698 C C . LEU A 1 92 ? 10.449 -14.639 -5.650 1.00 83.69 92 LEU A C 1
ATOM 700 O O . LEU A 1 92 ? 11.291 -14.997 -6.469 1.00 83.69 92 LEU A O 1
ATOM 704 N N . ILE A 1 93 ? 9.515 -13.731 -5.946 1.00 82.06 93 ILE A N 1
ATOM 705 C CA . ILE A 1 93 ? 9.393 -13.107 -7.273 1.00 82.06 93 ILE A CA 1
ATOM 706 C C . ILE A 1 93 ? 10.692 -12.395 -7.665 1.00 82.06 93 ILE A C 1
ATOM 708 O O . ILE A 1 93 ? 11.167 -12.571 -8.788 1.00 82.06 93 ILE A O 1
ATOM 712 N N . ASN A 1 94 ? 11.304 -11.638 -6.752 1.00 78.75 94 ASN A N 1
ATOM 713 C CA . ASN A 1 94 ? 12.571 -10.948 -7.005 1.00 78.75 94 ASN A CA 1
ATOM 714 C C . ASN A 1 94 ? 13.722 -11.919 -7.292 1.00 78.75 94 ASN A C 1
ATOM 716 O O . ASN A 1 94 ? 14.513 -11.684 -8.204 1.00 78.75 94 ASN A O 1
ATOM 720 N N . VAL A 1 95 ? 13.803 -13.029 -6.557 1.00 81.12 95 VAL A N 1
ATOM 721 C CA . VAL A 1 95 ? 14.818 -14.065 -6.786 1.00 81.12 95 VAL A CA 1
ATOM 722 C C . VAL A 1 95 ? 14.605 -14.740 -8.140 1.00 81.12 95 VAL A C 1
ATOM 724 O O . VAL A 1 95 ? 15.553 -14.841 -8.917 1.00 81.12 95 VAL A O 1
ATOM 727 N N . TYR A 1 96 ? 13.376 -15.155 -8.455 1.00 78.06 96 TYR A N 1
ATOM 728 C CA . TYR A 1 96 ? 13.063 -15.814 -9.725 1.00 78.06 96 TYR A CA 1
ATOM 729 C C . TYR A 1 96 ? 13.330 -14.900 -10.920 1.00 78.06 96 TYR A C 1
ATOM 731 O O . TYR A 1 96 ? 14.042 -15.294 -11.841 1.00 78.06 96 TYR A O 1
ATOM 739 N N . THR A 1 97 ? 12.835 -13.660 -10.882 1.00 74.19 97 THR A N 1
ATOM 740 C CA . THR A 1 97 ? 13.058 -12.678 -11.956 1.00 74.19 97 THR A CA 1
ATOM 741 C C . THR A 1 97 ? 14.544 -12.352 -12.128 1.00 74.19 97 THR A C 1
ATOM 743 O O . THR A 1 97 ? 15.039 -12.342 -13.260 1.00 74.19 97 THR A O 1
ATOM 746 N N . GLY A 1 98 ? 15.284 -12.196 -11.025 1.00 65.00 98 GLY A N 1
ATOM 747 C CA . GLY A 1 98 ? 16.733 -11.986 -11.033 1.00 65.00 98 GLY A CA 1
ATOM 748 C C . GLY A 1 98 ? 17.539 -13.175 -11.572 1.00 65.00 98 GLY A C 1
ATOM 749 O O . GLY A 1 98 ? 18.581 -12.971 -12.197 1.00 65.00 98 GLY A O 1
ATOM 750 N N . GLN A 1 99 ? 17.069 -14.414 -11.391 1.00 60.22 99 GLN A N 1
ATOM 751 C CA . GLN A 1 99 ? 17.704 -15.595 -11.983 1.00 60.22 99 GLN A CA 1
ATOM 752 C C . GLN A 1 99 ? 17.461 -15.689 -13.494 1.00 60.22 99 GLN A C 1
ATOM 754 O O . GLN A 1 99 ? 18.413 -15.925 -14.236 1.00 60.22 99 GLN A O 1
ATOM 759 N N . THR A 1 100 ? 16.247 -15.419 -13.982 1.00 56.34 100 THR A N 1
ATOM 760 C CA . THR A 1 100 ? 15.949 -15.413 -15.431 1.00 56.34 100 THR A CA 1
ATOM 761 C C . THR A 1 100 ? 16.836 -14.449 -16.230 1.00 56.34 100 THR A C 1
ATOM 763 O O . THR A 1 100 ? 17.262 -14.791 -17.332 1.00 56.34 100 THR A O 1
ATOM 766 N N . GLY A 1 101 ? 17.192 -13.286 -15.672 1.00 52.31 101 GLY A N 1
ATOM 767 C CA . GLY A 1 101 ? 18.097 -12.329 -16.328 1.00 52.31 101 GLY A CA 1
ATOM 768 C C . GLY A 1 101 ? 19.549 -12.818 -16.462 1.00 52.31 101 GLY A C 1
ATOM 769 O O . GLY A 1 101 ? 20.232 -12.491 -17.436 1.00 52.31 101 GLY A O 1
ATOM 770 N N . LYS A 1 102 ? 20.018 -13.652 -15.524 1.00 51.16 102 LYS A N 1
ATOM 771 C CA . LYS A 1 102 ? 21.373 -14.234 -15.558 1.00 51.16 102 LYS A CA 1
ATOM 772 C C . LYS A 1 102 ? 21.492 -15.404 -16.533 1.00 51.16 102 LYS A C 1
ATOM 774 O O . LYS A 1 102 ? 22.551 -15.601 -17.114 1.00 51.16 102 LYS A O 1
ATOM 779 N N . VAL A 1 103 ? 20.417 -16.163 -16.742 1.00 51.62 103 VAL A N 1
ATOM 780 C CA . VAL A 1 103 ? 20.416 -17.289 -17.693 1.00 51.62 103 VAL A CA 1
ATOM 781 C C . VAL A 1 103 ? 20.349 -16.789 -19.141 1.00 51.62 103 VAL A C 1
ATOM 783 O O . VAL A 1 103 ? 21.031 -17.333 -20.003 1.00 51.62 103 VAL A O 1
ATOM 786 N N . ALA A 1 104 ? 19.616 -15.703 -19.413 1.00 51.03 104 ALA A N 1
ATOM 787 C CA . ALA A 1 104 ? 19.535 -15.109 -20.753 1.00 51.03 104 ALA A CA 1
ATOM 788 C C . ALA A 1 104 ? 20.866 -14.491 -21.237 1.00 51.03 104 ALA A C 1
ATOM 790 O O . ALA A 1 104 ? 21.169 -14.512 -22.428 1.00 51.03 104 ALA A O 1
ATOM 791 N N . SER A 1 105 ? 21.686 -13.975 -20.318 1.00 52.50 105 SER A N 1
ATOM 792 C CA . SER A 1 105 ? 23.004 -13.394 -20.621 1.00 52.50 105 SER A CA 1
ATOM 793 C C . SER A 1 105 ? 24.137 -14.428 -20.711 1.00 52.50 105 SER A C 1
ATOM 795 O O . SER A 1 105 ? 25.231 -14.091 -21.154 1.00 52.50 105 SER A O 1
ATOM 797 N N . ALA A 1 106 ? 23.876 -15.693 -20.370 1.00 52.19 106 ALA A N 1
ATOM 798 C CA . ALA A 1 106 ? 24.836 -16.797 -20.446 1.00 52.19 106 ALA A CA 1
ATOM 799 C C . ALA A 1 106 ? 24.775 -17.574 -21.778 1.00 52.19 106 ALA A C 1
ATOM 801 O O . ALA A 1 106 ? 25.130 -18.752 -21.826 1.00 52.19 106 ALA A O 1
ATOM 802 N N . THR A 1 107 ? 24.327 -16.938 -22.867 1.00 48.75 107 THR A N 1
ATOM 803 C CA . THR A 1 107 ? 24.433 -17.538 -24.205 1.00 48.75 107 THR A CA 1
ATOM 804 C C . THR A 1 107 ? 25.921 -17.614 -24.577 1.00 48.75 107 THR A C 1
ATOM 806 O O . THR A 1 107 ? 26.578 -16.570 -24.576 1.00 48.75 107 THR A O 1
ATOM 809 N N . PRO A 1 108 ? 26.489 -18.801 -24.872 1.00 52.75 108 PRO A N 1
ATOM 810 C CA . PRO A 1 108 ? 27.890 -18.915 -25.259 1.00 52.75 108 PRO A CA 1
ATOM 811 C C . PRO A 1 108 ? 28.145 -18.060 -26.501 1.00 52.75 108 PRO A C 1
ATOM 813 O O . PRO A 1 108 ? 27.503 -18.257 -27.534 1.00 52.75 108 PRO A O 1
ATOM 816 N N . GLY A 1 109 ? 29.055 -17.089 -26.395 1.00 52.84 109 GLY A N 1
ATOM 817 C CA . GLY A 1 109 ? 29.510 -16.324 -27.553 1.00 52.84 109 GLY A CA 1
ATOM 818 C C . GLY A 1 109 ? 30.129 -17.249 -28.613 1.00 52.84 109 GLY A C 1
ATOM 819 O O . GLY A 1 109 ? 30.636 -18.321 -28.264 1.00 52.84 109 GLY A O 1
ATOM 820 N N . PRO A 1 110 ? 30.085 -16.874 -29.905 1.00 57.22 110 PRO A N 1
ATOM 821 C CA . PRO A 1 110 ? 30.681 -17.676 -30.968 1.00 57.22 110 PRO A CA 1
ATOM 822 C C . PRO A 1 110 ? 32.181 -17.909 -30.708 1.00 57.22 110 PRO A C 1
ATOM 824 O O . PRO A 1 110 ? 32.834 -17.049 -30.110 1.00 57.22 110 PRO A O 1
ATOM 827 N N . PRO A 1 111 ? 32.739 -19.058 -31.137 1.00 58.06 111 PRO A N 1
ATOM 828 C CA . PRO A 1 111 ? 34.137 -19.399 -30.900 1.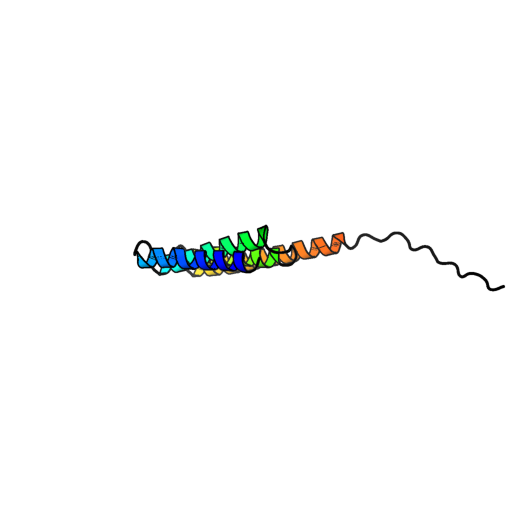00 58.06 111 PRO A CA 1
ATOM 829 C C . PRO A 1 111 ? 35.057 -18.290 -31.417 1.00 58.06 111 PRO A C 1
ATOM 831 O O . PRO A 1 111 ? 35.005 -17.909 -32.587 1.00 58.06 111 PRO A O 1
ATOM 834 N N . GLN A 1 112 ? 35.891 -17.766 -30.521 1.00 58.41 112 GLN A N 1
ATOM 835 C CA . GLN A 1 112 ? 36.873 -16.741 -30.843 1.00 58.41 112 GLN A CA 1
ATOM 836 C C . GLN A 1 112 ? 37.902 -17.329 -31.823 1.00 58.41 112 GLN A C 1
ATOM 838 O O . GLN A 1 112 ? 38.488 -18.371 -31.512 1.00 58.41 112 GLN A O 1
ATOM 843 N N . PRO A 1 113 ? 38.134 -16.720 -33.003 1.00 52.50 113 PRO A N 1
ATOM 844 C CA . PRO A 1 113 ? 39.126 -17.226 -33.939 1.00 52.50 113 PRO A CA 1
ATOM 845 C C . PRO A 1 113 ? 40.498 -17.193 -33.268 1.00 52.50 113 PRO A C 1
ATOM 847 O O . PRO A 1 113 ? 40.902 -16.160 -32.730 1.00 52.50 113 PRO A O 1
ATOM 850 N N . ALA A 1 114 ? 41.206 -18.322 -33.293 1.00 56.75 114 ALA A N 1
ATOM 851 C CA . ALA A 1 114 ? 42.592 -18.398 -32.861 1.00 56.75 114 ALA A CA 1
ATOM 852 C C . ALA A 1 114 ? 43.420 -17.429 -33.718 1.00 56.75 114 ALA A C 1
ATOM 854 O O . ALA A 1 114 ? 43.688 -17.690 -34.891 1.00 56.75 114 ALA A O 1
ATOM 855 N N . GLY A 1 115 ? 43.762 -16.273 -33.148 1.00 47.97 115 G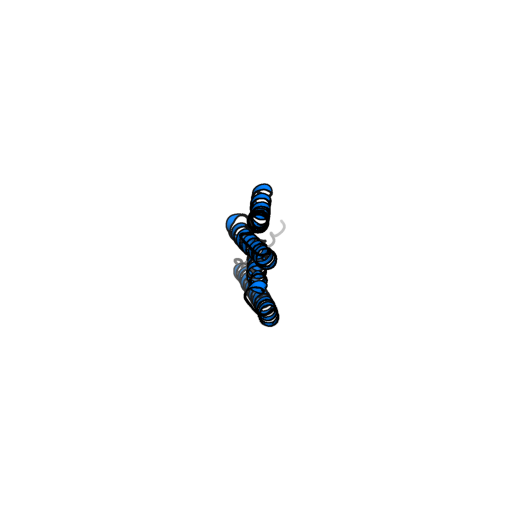LY A N 1
ATOM 856 C CA . GLY A 1 115 ? 44.622 -15.284 -33.780 1.00 47.97 115 GLY A CA 1
ATOM 857 C C . GLY A 1 115 ? 46.014 -15.872 -33.969 1.00 47.97 115 GLY A C 1
ATOM 858 O O . GLY A 1 115 ? 46.788 -15.951 -33.018 1.00 47.97 115 GLY A O 1
ATOM 859 N N . GLY A 1 116 ? 46.313 -16.319 -35.187 1.00 51.12 116 GLY A N 1
ATOM 860 C CA . GLY A 1 116 ? 47.664 -16.679 -35.594 1.00 51.12 116 GLY A CA 1
ATOM 861 C C . GLY A 1 116 ? 48.540 -15.430 -35.648 1.00 51.12 116 GLY A C 1
ATOM 862 O O . GLY A 1 116 ? 48.193 -14.452 -36.310 1.00 51.12 116 GLY A O 1
ATOM 863 N N . SER A 1 117 ? 49.665 -15.457 -34.938 1.00 53.88 117 SER A N 1
ATOM 864 C CA . SER A 1 117 ? 50.695 -14.419 -35.008 1.00 53.88 117 SER A CA 1
ATOM 865 C C . SER A 1 117 ? 51.263 -14.315 -36.433 1.00 53.88 117 SER A C 1
ATOM 867 O O . SER A 1 117 ? 51.580 -15.354 -37.019 1.00 53.88 117 SER A O 1
ATOM 869 N N . PRO A 1 118 ? 51.453 -13.109 -37.001 1.00 55.28 118 PRO A N 1
ATOM 870 C CA . PRO A 1 118 ? 52.190 -12.964 -38.249 1.00 55.28 118 PRO A CA 1
ATOM 871 C C . PRO A 1 118 ? 53.685 -13.216 -38.012 1.00 55.28 118 PRO A C 1
ATOM 873 O O . PRO A 1 118 ? 54.259 -12.725 -37.039 1.00 55.28 118 PRO A O 1
ATOM 876 N N . ALA A 1 119 ? 54.308 -13.991 -38.903 1.00 54.62 119 ALA A N 1
ATOM 877 C CA . ALA A 1 119 ? 55.748 -14.229 -38.905 1.00 54.62 119 ALA A CA 1
ATOM 878 C C . ALA A 1 119 ? 56.516 -12.935 -39.256 1.00 54.62 119 ALA A C 1
ATOM 880 O O . ALA A 1 119 ? 56.076 -12.204 -40.149 1.00 54.62 119 ALA A O 1
ATOM 881 N N . PRO A 1 120 ? 57.642 -12.636 -38.582 1.00 57.91 120 PRO A N 1
ATOM 882 C CA . PRO A 1 120 ? 58.477 -11.489 -38.917 1.00 57.91 120 PRO A CA 1
ATOM 883 C C . PRO A 1 120 ? 59.321 -11.790 -40.165 1.00 57.91 120 PRO A C 1
ATOM 885 O O . PRO A 1 120 ? 59.976 -12.832 -40.226 1.00 57.91 120 PRO A O 1
ATOM 888 N N . ASN A 1 121 ? 59.287 -10.874 -41.138 1.00 51.62 121 ASN A N 1
ATOM 889 C CA . ASN A 1 121 ? 60.267 -10.786 -42.228 1.00 51.62 121 ASN A CA 1
ATOM 890 C C . ASN A 1 121 ? 61.493 -9.994 -41.775 1.00 51.62 121 ASN A C 1
ATOM 892 O O . ASN A 1 121 ? 61.294 -9.005 -41.030 1.00 51.62 121 ASN A O 1
#

Radius of gyration: 23.67 Å; chains: 1; bounding box: 78×35×56 Å

Sequence (121 aa):
MKATWGVGAALSILIPVALSLFQVLDPVHSFSLILLLLGLWTLVAGLVIMNAEDRNYYVGWGIVLAVISLFAYLPLSYTFGLIVVAVIVVILINVYTGQTGKVASATPGPPQPAGGSPAPN

Secondary structure (DSSP, 8-state):
-HHHHHHHHHHHHHHHHHHHHTTSS-HHHHHHHHHHHHHHHHHHHHHHTS-HHHHHHHHHHHHHHHHHGGGGTS-HHHHHHHHHHHHHHHHHHHHHHHHHHHHHTTPPPPPPP--PPPPP-

pLDDT: mean 79.79, std 14.09, range [47.97, 93.69]

Foldseek 3Di:
DVVVLVVQLVCLLVVLVVCVVVVVDPPLLSQLSSLLSNLVSLLCCLPPPDDPVCSLVSNLSSQLSNLLSCVSVDPPVVSVVSSVVSVVVSVVVVVVVVVVVVVVVPDDDDDDPPDDDDDDD